Protein AF-A0A7S2CGG1-F1 (afdb_monomer)

Structure (mmCIF, N/CA/C/O backbone):
data_AF-A0A7S2CGG1-F1
#
_entry.id   AF-A0A7S2CGG1-F1
#
loop_
_atom_site.group_PDB
_atom_site.id
_atom_site.type_symbol
_atom_site.label_atom_id
_atom_site.label_alt_id
_atom_site.label_comp_id
_atom_site.label_asym_id
_atom_site.label_entity_id
_atom_site.label_seq_id
_atom_site.pdbx_PDB_ins_code
_atom_site.Cartn_x
_atom_site.Cartn_y
_atom_site.Cartn_z
_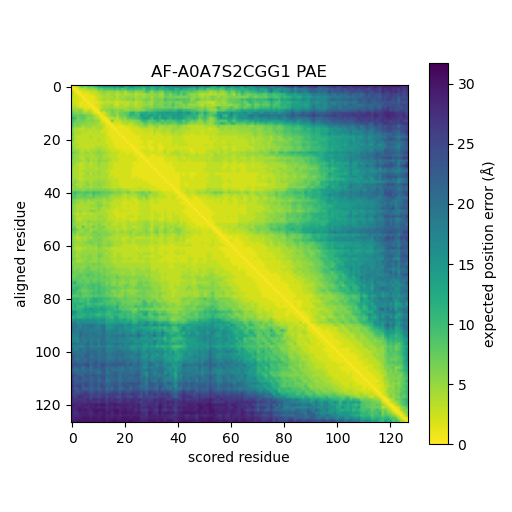atom_site.occupancy
_atom_site.B_iso_or_equiv
_atom_site.auth_seq_id
_atom_site.auth_comp_id
_atom_site.auth_asym_id
_atom_site.auth_atom_id
_atom_site.pdbx_PDB_model_num
ATOM 1 N N . ASN A 1 1 ? 0.942 -6.983 -19.773 1.00 60.53 1 ASN A N 1
ATOM 2 C CA . ASN A 1 1 ? 2.263 -7.626 -19.963 1.00 60.53 1 ASN A CA 1
ATOM 3 C C . ASN A 1 1 ? 2.718 -7.828 -21.405 1.00 60.53 1 ASN A C 1
ATOM 5 O O . ASN A 1 1 ? 3.876 -8.172 -21.585 1.00 60.53 1 ASN A O 1
ATOM 9 N N . GLN A 1 2 ? 1.909 -7.556 -22.435 1.00 72.69 2 GLN A N 1
ATOM 10 C CA . GLN A 1 2 ? 2.361 -7.749 -23.822 1.00 72.69 2 GLN A CA 1
ATOM 11 C C . GLN A 1 2 ? 3.519 -6.812 -24.226 1.00 72.69 2 GLN A C 1
ATOM 13 O O . GLN A 1 2 ? 4.434 -7.251 -24.905 1.00 72.69 2 GLN A O 1
ATOM 18 N N . MET A 1 3 ? 3.557 -5.565 -23.735 1.00 75.31 3 MET A N 1
ATOM 19 C CA . MET A 1 3 ? 4.651 -4.623 -24.047 1.00 75.31 3 MET A CA 1
ATOM 20 C C . MET A 1 3 ? 6.000 -5.008 -23.422 1.00 75.31 3 MET A C 1
ATOM 22 O O . MET A 1 3 ? 7.024 -4.920 -24.085 1.00 75.31 3 MET A O 1
ATOM 26 N N . VAL A 1 4 ? 6.006 -5.467 -22.164 1.00 79.69 4 VAL A N 1
ATOM 27 C CA . VAL A 1 4 ? 7.234 -5.919 -21.482 1.00 79.69 4 VAL A CA 1
ATOM 28 C C . VAL A 1 4 ? 7.778 -7.181 -22.151 1.00 79.69 4 VAL A C 1
ATOM 30 O O . VAL A 1 4 ? 8.974 -7.293 -22.392 1.00 79.69 4 VAL A O 1
ATOM 33 N N . PHE A 1 5 ? 6.888 -8.108 -22.512 1.00 81.94 5 PHE A N 1
ATOM 34 C CA . PHE A 1 5 ? 7.263 -9.311 -23.247 1.00 81.94 5 PHE A CA 1
ATOM 35 C C . PHE A 1 5 ? 7.836 -8.983 -24.633 1.00 81.94 5 PHE A C 1
ATOM 37 O O . PHE A 1 5 ? 8.829 -9.581 -25.035 1.00 81.94 5 PHE A O 1
ATOM 44 N N . ASN A 1 6 ? 7.260 -8.011 -25.345 1.00 81.25 6 ASN A N 1
ATOM 45 C CA . ASN A 1 6 ? 7.796 -7.558 -26.628 1.00 81.25 6 ASN A CA 1
ATOM 46 C C . ASN A 1 6 ? 9.210 -6.976 -26.465 1.00 81.25 6 ASN A C 1
ATOM 48 O O . ASN A 1 6 ? 10.118 -7.437 -27.147 1.00 81.25 6 ASN A O 1
ATOM 52 N N . TYR A 1 7 ? 9.421 -6.081 -25.492 1.00 81.38 7 TYR A N 1
ATOM 53 C CA . TYR A 1 7 ? 10.737 -5.491 -25.205 1.00 81.38 7 TYR A CA 1
ATOM 54 C C . TYR A 1 7 ? 11.817 -6.542 -24.894 1.00 81.38 7 TYR A C 1
ATOM 56 O O . TYR A 1 7 ? 12.950 -6.462 -25.371 1.00 81.38 7 TYR A O 1
ATOM 64 N N . LEU A 1 8 ? 11.473 -7.570 -24.112 1.00 83.69 8 LEU A N 1
ATOM 65 C CA . LEU A 1 8 ? 12.413 -8.638 -23.763 1.00 83.69 8 LEU A CA 1
ATOM 66 C C . LEU A 1 8 ? 12.833 -9.483 -24.979 1.00 83.69 8 LEU A C 1
ATOM 68 O O . LEU A 1 8 ? 13.971 -9.948 -25.021 1.00 83.69 8 LEU A O 1
ATOM 72 N N . ASN A 1 9 ? 11.952 -9.647 -25.969 1.00 84.56 9 ASN A N 1
ATOM 73 C CA . ASN A 1 9 ? 12.198 -10.463 -27.162 1.00 84.56 9 ASN A CA 1
ATOM 74 C C . ASN A 1 9 ? 12.790 -9.683 -28.348 1.00 84.56 9 ASN A C 1
ATOM 76 O O . ASN A 1 9 ? 13.147 -10.289 -29.359 1.00 84.56 9 ASN A O 1
ATOM 80 N N . GLU A 1 10 ? 12.903 -8.356 -28.257 1.00 85.12 10 GLU A N 1
ATOM 81 C CA . GLU A 1 10 ? 13.518 -7.550 -29.312 1.00 85.12 10 GLU A CA 1
ATOM 82 C C . GLU A 1 10 ? 15.014 -7.893 -29.461 1.00 85.12 10 GLU A C 1
ATOM 84 O O . GLU A 1 10 ? 15.719 -8.012 -28.462 1.00 85.12 10 GLU A O 1
ATOM 89 N N . PRO A 1 11 ? 15.556 -8.045 -30.682 1.00 76.94 11 PRO A N 1
ATOM 90 C CA . PRO A 1 11 ? 16.948 -8.466 -30.882 1.00 76.94 11 PRO A CA 1
ATOM 91 C C . PRO A 1 11 ? 18.005 -7.387 -30.552 1.00 76.94 11 PRO A C 1
ATOM 93 O O . PRO A 1 11 ? 19.194 -7.694 -30.550 1.00 76.94 11 PRO A O 1
ATOM 96 N N . GLY A 1 12 ? 17.605 -6.143 -30.256 1.00 78.50 12 GLY A N 1
ATOM 97 C CA . GLY A 1 12 ? 18.493 -5.038 -29.849 1.00 78.50 12 GLY A CA 1
ATOM 98 C C . GLY A 1 12 ? 18.336 -4.636 -28.374 1.00 78.50 12 GLY A C 1
ATOM 99 O O . GLY A 1 12 ? 17.367 -5.030 -27.733 1.00 78.50 12 GLY A O 1
ATOM 100 N N . GLY A 1 13 ? 19.281 -3.864 -27.823 1.00 78.69 13 GLY A N 1
ATOM 101 C CA . GLY A 1 13 ? 19.236 -3.322 -26.450 1.00 78.69 13 GLY A CA 1
ATOM 102 C C . GLY A 1 13 ? 20.395 -3.772 -25.550 1.00 78.69 13 GLY A C 1
ATOM 103 O O . GLY A 1 13 ? 21.144 -4.686 -25.897 1.00 78.69 13 GLY A O 1
ATOM 104 N N . VAL A 1 14 ? 20.555 -3.124 -24.391 1.00 83.19 14 VAL A N 1
ATOM 105 C CA . VAL A 1 14 ? 21.616 -3.449 -23.424 1.00 83.19 14 VAL A CA 1
ATOM 106 C C . VAL A 1 14 ? 21.217 -4.706 -22.630 1.00 83.19 14 VAL A C 1
ATOM 108 O O . VAL A 1 14 ? 20.168 -4.707 -21.983 1.00 83.19 14 VAL A O 1
ATOM 111 N N . PRO A 1 15 ? 22.032 -5.782 -22.621 1.00 84.62 15 PRO A N 1
ATOM 112 C CA . PRO A 1 15 ? 21.678 -7.032 -21.937 1.00 84.62 15 PRO A CA 1
ATOM 113 C C . PRO A 1 15 ? 21.394 -6.868 -20.438 1.00 84.62 15 PRO A C 1
ATOM 115 O O . PRO A 1 15 ? 20.527 -7.550 -19.899 1.00 84.62 15 PRO A O 1
ATOM 118 N N . ALA A 1 16 ? 22.095 -5.942 -19.777 1.00 87.50 16 ALA A N 1
ATOM 119 C CA . ALA A 1 16 ? 21.918 -5.663 -18.354 1.00 87.50 16 ALA A CA 1
ATOM 120 C C . ALA A 1 16 ? 20.519 -5.107 -18.029 1.00 87.50 16 ALA A C 1
ATOM 122 O O . ALA A 1 16 ? 19.881 -5.578 -17.094 1.00 87.50 16 ALA A O 1
ATOM 123 N N . GLU A 1 17 ? 20.005 -4.175 -18.837 1.00 87.00 17 GLU A N 1
ATOM 124 C CA . GLU A 1 17 ? 18.676 -3.574 -18.640 1.00 87.00 17 GLU A CA 1
ATOM 125 C C . GLU A 1 17 ? 17.558 -4.607 -18.827 1.00 87.00 17 GLU A C 1
ATOM 127 O O . GLU A 1 17 ? 16.566 -4.619 -18.099 1.00 87.00 17 GLU A O 1
ATOM 132 N N . LYS A 1 18 ? 17.726 -5.522 -19.787 1.00 87.38 18 LYS A N 1
ATOM 133 C CA . LYS A 1 18 ? 16.779 -6.624 -20.002 1.00 87.38 18 LYS A CA 1
ATOM 134 C C . LYS A 1 18 ? 16.787 -7.627 -18.860 1.00 87.38 18 LYS A C 1
ATOM 136 O O . LYS A 1 18 ? 15.718 -8.103 -18.482 1.00 87.38 18 LYS A O 1
ATOM 141 N N . LEU A 1 19 ? 17.965 -7.936 -18.318 1.00 89.19 19 LEU A N 1
ATOM 142 C CA . LEU A 1 19 ? 18.089 -8.809 -17.155 1.00 89.19 19 LEU A CA 1
ATOM 143 C C . LEU A 1 19 ? 17.389 -8.192 -15.941 1.00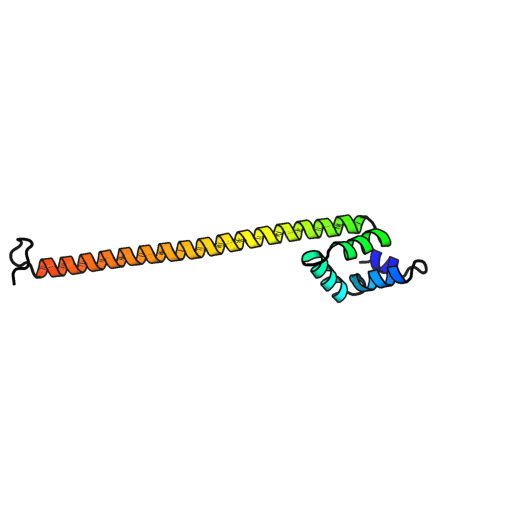 89.19 19 LEU A C 1
ATOM 145 O O . LEU A 1 19 ? 16.603 -8.871 -15.290 1.00 89.19 19 LEU A O 1
ATOM 149 N N . GLU A 1 20 ? 17.584 -6.895 -15.706 1.00 90.75 20 GLU A N 1
ATOM 150 C CA . GLU A 1 20 ? 16.938 -6.171 -14.610 1.00 90.75 20 GLU A CA 1
ATOM 151 C C . GLU A 1 20 ? 15.405 -6.168 -14.746 1.00 90.75 20 GLU A C 1
ATOM 153 O O . GLU A 1 20 ? 14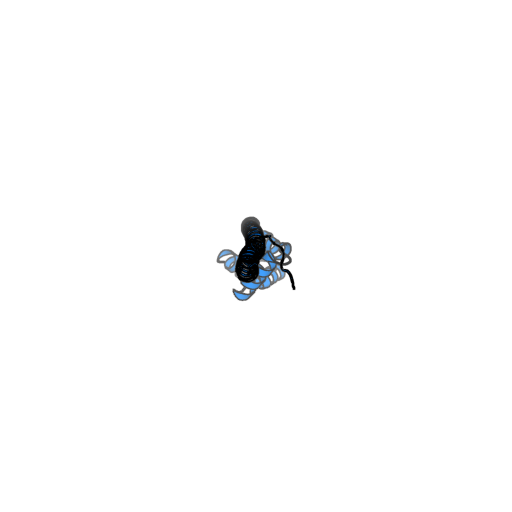.678 -6.467 -13.798 1.00 90.75 20 GLU A O 1
ATOM 158 N N . ILE A 1 21 ? 14.883 -5.911 -15.950 1.00 91.19 21 ILE A N 1
ATOM 159 C CA . ILE A 1 21 ? 13.437 -5.985 -16.211 1.00 91.19 21 ILE A CA 1
ATOM 160 C C . ILE A 1 21 ? 12.917 -7.409 -16.034 1.00 91.19 21 ILE A C 1
ATOM 162 O O . ILE A 1 21 ? 11.826 -7.592 -15.498 1.00 91.19 21 ILE A O 1
ATOM 166 N N . TYR A 1 22 ? 13.663 -8.420 -16.474 1.00 90.62 22 TYR A N 1
ATOM 167 C CA . TYR A 1 22 ? 13.282 -9.815 -16.284 1.00 90.62 22 TYR A CA 1
ATOM 168 C C . TYR A 1 22 ? 13.267 -10.203 -14.800 1.00 90.62 22 TYR A C 1
ATOM 170 O O . TYR A 1 22 ? 12.374 -10.936 -14.365 1.00 90.62 22 TYR A O 1
ATOM 178 N N . ASP A 1 23 ? 14.199 -9.681 -14.005 1.00 91.81 23 ASP A N 1
ATOM 179 C CA . ASP A 1 23 ? 14.268 -9.983 -12.581 1.00 91.81 23 ASP A CA 1
ATOM 180 C C . ASP A 1 23 ? 13.051 -9.473 -11.811 1.00 91.81 23 ASP A C 1
ATOM 182 O O . ASP A 1 23 ? 12.539 -10.204 -10.957 1.00 91.81 23 ASP A O 1
ATOM 186 N N . TYR A 1 24 ? 12.538 -8.300 -12.184 1.00 91.38 24 TYR A N 1
ATOM 187 C CA . TYR A 1 24 ? 11.315 -7.724 -11.626 1.00 91.38 24 TYR A CA 1
ATOM 188 C C . TYR A 1 24 ? 10.024 -8.276 -12.271 1.00 91.38 24 TYR A C 1
ATOM 190 O O . TYR A 1 24 ? 9.059 -8.610 -11.587 1.00 91.38 24 TYR A O 1
ATOM 198 N N . TRP A 1 25 ? 9.978 -8.418 -13.597 1.00 91.31 25 TRP A N 1
ATOM 199 C CA . TRP A 1 25 ? 8.722 -8.577 -14.354 1.00 91.31 25 TRP A CA 1
ATOM 200 C C . TRP A 1 25 ? 8.657 -9.828 -15.240 1.00 91.31 25 TRP A C 1
ATOM 202 O O . TRP A 1 25 ? 7.645 -10.066 -15.899 1.00 91.31 25 TRP A O 1
ATOM 212 N N . GLY A 1 26 ? 9.714 -10.643 -15.275 1.00 88.50 26 GLY A N 1
ATOM 213 C CA . GLY A 1 26 ? 9.869 -11.747 -16.228 1.00 88.50 26 GLY A CA 1
ATOM 214 C C . GLY A 1 26 ? 8.964 -12.955 -15.985 1.00 88.50 26 GLY A C 1
ATOM 215 O O . GLY A 1 26 ? 8.704 -13.730 -16.901 1.00 88.50 26 GLY A O 1
ATOM 216 N N . THR A 1 27 ? 8.450 -13.121 -14.764 1.00 90.50 27 THR A N 1
ATOM 217 C CA . THR A 1 27 ? 7.499 -14.190 -14.420 1.00 90.50 27 THR A CA 1
ATOM 218 C C . THR A 1 27 ? 6.399 -13.661 -13.513 1.00 90.50 27 THR A C 1
ATOM 220 O O . THR A 1 27 ? 6.561 -12.629 -12.861 1.00 90.50 27 THR A O 1
ATOM 223 N N . TYR A 1 28 ? 5.290 -14.397 -13.422 1.00 89.81 28 TYR A N 1
ATOM 224 C CA . TYR A 1 28 ? 4.175 -14.036 -12.547 1.00 89.81 28 TYR A CA 1
ATOM 225 C C . TYR A 1 28 ? 4.600 -13.882 -11.077 1.00 89.81 28 TYR A C 1
ATOM 227 O O . TYR A 1 28 ? 4.267 -12.886 -10.442 1.00 89.81 28 TYR A O 1
ATOM 235 N N . THR A 1 29 ? 5.377 -14.829 -10.544 1.00 93.25 29 THR A N 1
ATOM 236 C CA . THR A 1 29 ? 5.827 -14.787 -9.144 1.00 93.25 29 THR A CA 1
ATOM 237 C C . THR A 1 29 ? 6.754 -13.604 -8.877 1.00 93.25 29 THR A C 1
ATOM 239 O O . THR A 1 29 ? 6.620 -12.950 -7.849 1.00 93.25 29 THR A O 1
ATOM 242 N N . ARG A 1 30 ? 7.657 -13.289 -9.816 1.00 92.69 30 ARG A N 1
ATOM 243 C CA . ARG A 1 30 ? 8.530 -12.107 -9.721 1.00 92.69 30 ARG A CA 1
ATOM 244 C C . ARG A 1 30 ? 7.713 -10.822 -9.716 1.00 92.69 30 ARG A C 1
ATOM 246 O O . ARG A 1 30 ? 7.851 -10.037 -8.790 1.00 92.69 30 ARG A O 1
ATOM 253 N N . MET A 1 31 ? 6.759 -10.699 -10.642 1.00 92.00 31 MET A N 1
ATOM 254 C CA . MET A 1 31 ? 5.829 -9.570 -10.690 1.00 92.00 31 MET A CA 1
ATOM 255 C C . MET A 1 31 ? 5.056 -9.411 -9.376 1.00 92.00 31 MET A C 1
ATOM 257 O O . MET A 1 31 ? 4.892 -8.292 -8.900 1.00 92.00 31 MET A O 1
ATOM 261 N N . LEU A 1 32 ? 4.585 -10.509 -8.779 1.00 92.88 32 LEU A N 1
ATOM 262 C CA . LEU A 1 32 ? 3.879 -10.470 -7.498 1.00 92.88 32 LEU A CA 1
ATOM 263 C C . LEU A 1 32 ? 4.780 -9.927 -6.379 1.00 92.88 32 LEU A C 1
ATOM 265 O O . LEU A 1 32 ? 4.366 -9.031 -5.647 1.00 92.88 32 LEU A O 1
ATOM 269 N N . ILE A 1 33 ? 6.018 -10.420 -6.283 1.00 94.44 33 ILE A N 1
ATOM 270 C CA . ILE A 1 33 ? 7.006 -9.942 -5.305 1.00 94.44 33 ILE A CA 1
ATOM 271 C C . ILE A 1 33 ? 7.331 -8.465 -5.544 1.00 94.44 33 ILE A C 1
ATOM 273 O O . ILE A 1 33 ? 7.326 -7.682 -4.599 1.00 94.44 33 ILE A O 1
ATOM 277 N N . THR A 1 34 ? 7.539 -8.055 -6.794 1.00 94.06 34 THR A N 1
ATOM 278 C CA . THR A 1 34 ? 7.801 -6.658 -7.157 1.00 94.06 34 THR A CA 1
ATOM 279 C C . THR A 1 34 ? 6.626 -5.747 -6.823 1.00 94.06 34 THR A C 1
ATOM 281 O O . THR A 1 34 ? 6.830 -4.637 -6.346 1.00 94.06 34 THR A O 1
ATOM 284 N N . MET A 1 35 ? 5.385 -6.201 -7.005 1.00 92.56 35 MET A N 1
ATOM 285 C CA . MET A 1 35 ? 4.207 -5.438 -6.585 1.00 92.56 35 MET A CA 1
ATOM 286 C C . MET A 1 35 ? 4.141 -5.294 -5.061 1.00 92.56 35 MET A C 1
ATOM 288 O O . MET A 1 35 ? 3.852 -4.204 -4.573 1.00 92.56 35 MET A O 1
ATOM 292 N N . CYS A 1 36 ? 4.481 -6.340 -4.299 1.00 91.62 36 CYS A N 1
ATOM 293 C CA . CYS A 1 36 ? 4.640 -6.231 -2.847 1.00 91.62 36 CYS A CA 1
ATOM 294 C C . CYS A 1 36 ? 5.757 -5.247 -2.460 1.00 91.62 36 CYS A C 1
ATOM 296 O O . CYS A 1 36 ? 5.561 -4.432 -1.560 1.00 91.62 36 CYS A O 1
ATOM 298 N N . GLU A 1 37 ? 6.899 -5.277 -3.151 1.00 93.00 37 GLU A N 1
ATOM 299 C CA . GLU A 1 37 ? 8.023 -4.357 -2.937 1.00 93.00 37 GLU A CA 1
ATOM 300 C C . GLU A 1 37 ? 7.641 -2.901 -3.244 1.00 93.00 37 GLU A C 1
ATOM 302 O O . GLU A 1 37 ? 7.956 -2.007 -2.462 1.00 93.00 37 GLU A O 1
ATOM 307 N N . ILE A 1 38 ? 6.891 -2.652 -4.321 1.00 93.25 38 ILE A N 1
ATOM 308 C CA . ILE A 1 38 ? 6.356 -1.323 -4.658 1.00 93.25 38 ILE A CA 1
ATOM 309 C C . ILE A 1 38 ? 5.409 -0.815 -3.568 1.00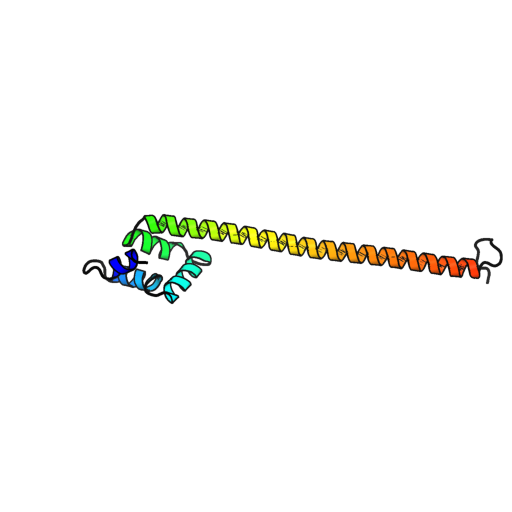 93.25 38 ILE A C 1
ATOM 311 O O . ILE A 1 38 ? 5.381 0.380 -3.265 1.00 93.25 38 ILE A O 1
ATOM 315 N N . THR A 1 39 ? 4.616 -1.709 -2.987 1.00 90.94 39 THR A N 1
ATOM 316 C CA . THR A 1 39 ? 3.624 -1.345 -1.982 1.00 90.94 39 THR A CA 1
ATOM 317 C C . THR A 1 39 ? 4.238 -1.105 -0.599 1.00 90.94 39 THR A C 1
ATOM 319 O O . THR A 1 39 ? 3.827 -0.166 0.081 1.00 90.94 39 THR A O 1
ATOM 322 N N . LEU A 1 40 ? 5.199 -1.929 -0.172 1.00 88.44 40 LEU A N 1
ATOM 323 C CA . LEU A 1 40 ? 5.686 -1.967 1.217 1.00 88.44 40 LEU A CA 1
ATOM 324 C C . LEU A 1 40 ? 7.161 -1.579 1.385 1.00 88.44 40 LEU A C 1
ATOM 326 O O . LEU A 1 40 ? 7.583 -1.272 2.497 1.00 88.44 40 LEU A O 1
ATOM 330 N N . GLY A 1 41 ? 7.949 -1.620 0.313 1.00 90.69 41 GLY A N 1
ATOM 331 C CA . GLY A 1 41 ? 9.400 -1.455 0.335 1.00 90.69 41 GLY A CA 1
ATOM 332 C C . GLY A 1 41 ? 9.880 -0.317 -0.561 1.00 90.69 41 GLY A C 1
ATOM 333 O O . GLY A 1 41 ? 9.361 0.804 -0.526 1.00 90.69 41 GLY A O 1
ATOM 334 N N . ASN A 1 42 ? 10.924 -0.590 -1.348 1.00 90.88 42 ASN A N 1
ATOM 335 C CA . ASN A 1 42 ? 11.520 0.406 -2.226 1.00 90.88 42 ASN A CA 1
ATOM 336 C C . ASN A 1 42 ? 10.825 0.441 -3.592 1.00 90.88 42 ASN A C 1
ATOM 338 O O . ASN A 1 42 ? 11.113 -0.335 -4.496 1.00 90.88 42 ASN A O 1
ATOM 342 N N . TRP A 1 43 ? 9.931 1.407 -3.760 1.00 90.62 43 TRP A N 1
ATOM 343 C CA . TRP A 1 43 ? 9.127 1.550 -4.970 1.00 90.62 43 TRP A CA 1
ATOM 344 C C . TRP A 1 43 ? 9.864 2.199 -6.149 1.00 90.62 43 TRP A C 1
ATOM 346 O O . TRP A 1 43 ? 9.430 2.061 -7.291 1.00 90.62 43 TRP A O 1
ATOM 356 N N . ALA A 1 44 ? 10.948 2.943 -5.906 1.00 92.06 44 ALA A N 1
ATOM 357 C CA . ALA A 1 44 ? 11.549 3.780 -6.943 1.00 92.06 44 ALA A CA 1
ATOM 358 C C . ALA A 1 44 ? 12.310 2.986 -8.024 1.00 92.06 44 ALA A C 1
ATOM 360 O O . ALA A 1 44 ? 12.075 3.281 -9.198 1.00 92.06 44 ALA A O 1
ATOM 361 N N . PRO A 1 45 ? 13.175 2.001 -7.698 1.00 93.06 45 PRO A N 1
ATOM 362 C CA . PRO A 1 45 ? 13.883 1.214 -8.708 1.00 93.06 45 PRO A CA 1
ATOM 363 C C . PRO A 1 45 ? 12.952 0.477 -9.685 1.00 93.06 45 PRO A C 1
ATOM 365 O O . PRO A 1 45 ? 13.018 0.793 -10.872 1.00 93.06 45 PRO A O 1
ATOM 368 N N . PRO A 1 46 ? 12.001 -0.381 -9.252 1.00 91.25 46 PRO A N 1
ATOM 369 C CA . PRO A 1 46 ? 11.195 -1.165 -10.192 1.00 91.25 46 PRO A CA 1
ATOM 370 C C . PRO A 1 46 ? 10.311 -0.297 -11.102 1.00 91.25 46 PRO A C 1
ATOM 372 O O . PRO A 1 46 ? 10.100 -0.638 -12.268 1.00 91.25 46 PRO A O 1
ATOM 375 N N . ILE A 1 47 ? 9.828 0.852 -10.607 1.00 92.19 47 ILE A N 1
ATOM 376 C CA . ILE A 1 47 ? 9.059 1.809 -11.417 1.00 92.19 47 ILE A CA 1
ATOM 377 C C 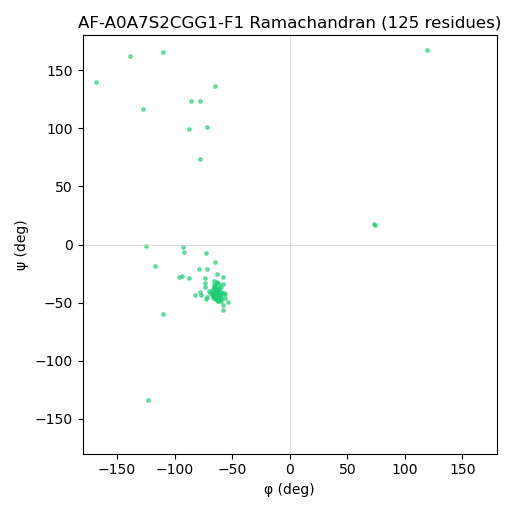. ILE A 1 47 ? 9.964 2.539 -12.415 1.00 92.19 47 ILE A C 1
ATOM 379 O O . ILE A 1 47 ? 9.594 2.672 -13.582 1.00 92.19 47 ILE A O 1
ATOM 383 N N . ARG A 1 48 ? 11.143 3.015 -11.989 1.00 91.00 48 ARG A N 1
ATOM 384 C CA . ARG A 1 48 ? 12.082 3.734 -12.868 1.00 91.00 48 ARG A CA 1
ATOM 385 C C . ARG A 1 48 ? 12.604 2.838 -13.982 1.00 91.00 48 ARG A C 1
ATOM 387 O O . ARG A 1 48 ? 12.612 3.281 -15.126 1.00 91.00 48 ARG A O 1
ATOM 394 N N . THR A 1 49 ? 12.953 1.592 -13.677 1.00 91.19 49 THR A N 1
ATOM 395 C CA . THR A 1 49 ? 13.431 0.616 -14.665 1.00 91.19 49 THR A CA 1
ATOM 396 C C . THR A 1 49 ? 12.372 0.366 -15.744 1.00 91.19 49 THR A C 1
ATOM 398 O O . THR A 1 49 ? 12.688 0.360 -16.931 1.00 91.19 49 THR A O 1
ATOM 401 N N . LEU A 1 50 ? 11.088 0.266 -15.377 1.00 89.38 50 LEU A N 1
ATOM 402 C CA . LEU A 1 50 ? 10.002 0.090 -16.352 1.00 89.38 50 LEU A CA 1
ATOM 403 C C . LEU A 1 50 ? 9.690 1.378 -17.140 1.00 89.38 50 LEU A C 1
ATOM 405 O O . LEU A 1 50 ? 9.401 1.332 -18.337 1.00 89.38 50 LEU A O 1
ATOM 409 N N . MET A 1 51 ? 9.774 2.532 -16.474 1.00 92.44 51 MET A N 1
ATOM 410 C CA . MET A 1 51 ? 9.521 3.849 -17.062 1.00 92.44 51 MET A CA 1
ATOM 411 C C . MET A 1 51 ? 10.564 4.229 -18.120 1.00 92.44 51 MET A C 1
ATOM 413 O O . MET A 1 51 ? 10.199 4.774 -19.160 1.00 92.44 51 MET A O 1
ATOM 417 N N . VAL A 1 52 ? 11.844 3.970 -17.840 1.00 89.94 52 VAL A N 1
ATOM 418 C CA . VAL A 1 52 ? 12.965 4.331 -18.719 1.00 89.94 52 VAL A CA 1
ATOM 419 C C . VAL A 1 52 ? 13.074 3.364 -19.895 1.00 89.94 52 VAL A C 1
ATOM 421 O O . VAL A 1 52 ? 13.228 3.816 -21.025 1.00 89.94 52 VAL A O 1
ATOM 424 N N . ASN A 1 53 ? 12.944 2.059 -19.644 1.00 86.75 53 ASN A N 1
ATOM 425 C CA . ASN A 1 53 ? 13.275 1.046 -20.646 1.00 86.75 53 ASN A CA 1
ATOM 426 C C . ASN A 1 53 ? 12.076 0.594 -21.493 1.00 86.75 53 ASN A C 1
ATOM 428 O O . ASN A 1 53 ? 12.266 0.171 -22.625 1.00 86.75 53 ASN A O 1
ATOM 432 N N . VAL A 1 54 ? 10.841 0.672 -20.975 1.00 86.31 54 VAL A N 1
ATOM 433 C CA . VAL A 1 54 ? 9.648 0.176 -21.694 1.00 86.31 54 VAL A CA 1
ATOM 434 C C . VAL A 1 54 ? 8.747 1.316 -22.149 1.00 86.31 54 VAL A C 1
ATOM 436 O O . VAL A 1 54 ? 8.455 1.450 -23.334 1.00 86.31 54 VAL A O 1
ATOM 439 N N . SER A 1 55 ? 8.236 2.120 -21.213 1.00 87.88 55 SER A N 1
ATOM 440 C CA . SER A 1 55 ? 7.385 3.267 -21.544 1.00 87.88 55 SER A CA 1
ATOM 441 C C . SER A 1 55 ? 7.174 4.174 -20.341 1.00 87.88 55 SER A C 1
ATOM 443 O O . SER A 1 55 ? 6.861 3.699 -19.249 1.00 87.88 55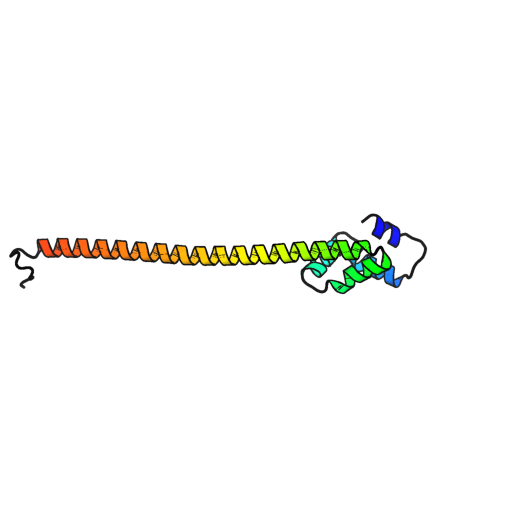 SER A O 1
ATOM 445 N N . GLN A 1 56 ? 7.192 5.490 -20.563 1.00 88.19 56 GLN A N 1
ATOM 446 C CA . GLN A 1 56 ? 6.904 6.483 -19.524 1.00 88.19 56 GLN A CA 1
ATOM 447 C C . GLN A 1 56 ? 5.513 6.312 -18.885 1.00 88.19 56 GLN A C 1
ATOM 449 O O . GLN A 1 56 ? 5.334 6.606 -17.702 1.00 88.19 56 GLN A O 1
ATOM 454 N N . TRP A 1 57 ? 4.539 5.767 -19.624 1.00 89.81 57 TRP A N 1
ATOM 455 C CA . TRP A 1 57 ? 3.182 5.511 -19.124 1.00 89.81 57 TRP A CA 1
ATOM 456 C C . TRP A 1 57 ? 3.131 4.500 -17.974 1.00 89.81 57 TRP A C 1
ATOM 458 O O . TRP A 1 57 ? 2.223 4.559 -17.136 1.00 89.81 57 TRP A O 1
ATOM 468 N N . TRP A 1 58 ? 4.118 3.605 -17.882 1.00 88.31 58 TRP A N 1
ATOM 469 C CA . TRP A 1 58 ? 4.241 2.682 -16.755 1.00 88.31 58 TRP A CA 1
ATOM 470 C C . TRP A 1 58 ? 4.543 3.404 -15.445 1.00 88.31 58 TRP A C 1
ATOM 472 O O . TRP A 1 58 ? 4.007 3.018 -14.406 1.00 88.31 58 TRP A O 1
ATOM 482 N N . GLY A 1 59 ? 5.324 4.488 -15.503 1.00 89.44 59 GLY A N 1
ATOM 483 C CA . GLY A 1 59 ? 5.605 5.336 -14.348 1.00 89.44 59 GLY A CA 1
ATOM 484 C C . GLY A 1 59 ? 4.321 5.902 -13.747 1.00 89.44 59 GLY A C 1
ATOM 485 O O . GLY A 1 59 ? 4.050 5.714 -12.563 1.00 89.44 59 GLY A O 1
ATOM 486 N N . LEU A 1 60 ? 3.480 6.517 -14.584 1.00 90.75 60 LEU A N 1
ATOM 487 C CA . LEU A 1 60 ? 2.197 7.072 -14.148 1.00 90.75 60 LEU A CA 1
ATOM 488 C C . LEU A 1 60 ? 1.255 5.986 -13.604 1.00 90.75 60 LEU A C 1
ATOM 490 O O . LEU A 1 60 ? 0.650 6.162 -12.548 1.00 90.75 60 LEU A O 1
ATOM 494 N N . SER A 1 61 ? 1.162 4.850 -14.297 1.00 90.81 61 SER A N 1
ATOM 495 C CA . SER A 1 61 ? 0.254 3.756 -13.930 1.00 90.81 61 SER A CA 1
ATOM 496 C C . SER A 1 61 ? 0.590 3.145 -12.563 1.00 90.81 61 SER A C 1
ATOM 498 O O . SER A 1 61 ? -0.298 2.963 -11.730 1.00 90.81 61 SER A O 1
ATOM 500 N N . LEU A 1 62 ? 1.872 2.868 -12.297 1.00 91.62 62 LEU A N 1
ATOM 501 C CA . LEU A 1 62 ? 2.316 2.267 -11.033 1.00 91.62 62 LEU A CA 1
ATOM 502 C C . LEU A 1 62 ? 2.274 3.261 -9.864 1.00 91.62 62 LEU A C 1
ATOM 504 O O . LEU A 1 62 ? 1.9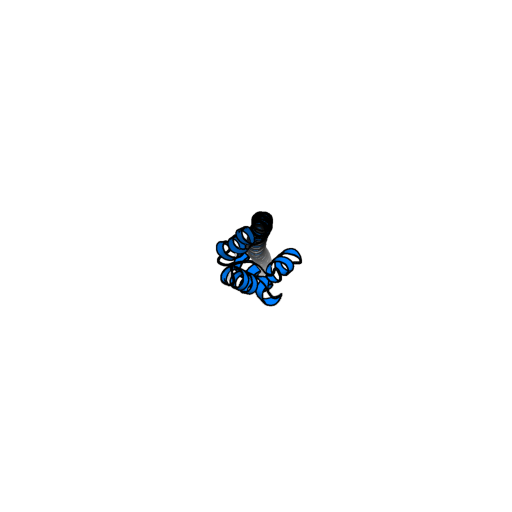52 2.873 -8.740 1.00 91.62 62 LEU A O 1
ATOM 508 N N . VAL A 1 63 ? 2.525 4.550 -10.117 1.00 92.31 63 VAL A N 1
ATOM 509 C CA . VAL A 1 63 ? 2.347 5.604 -9.104 1.00 92.31 63 VAL A CA 1
ATOM 510 C C . VAL A 1 63 ? 0.874 5.739 -8.713 1.00 92.31 63 VAL A C 1
ATOM 512 O O . VAL A 1 63 ? 0.569 5.780 -7.523 1.00 92.31 63 VAL A O 1
ATOM 515 N N . MET A 1 64 ? -0.046 5.739 -9.681 1.00 92.94 64 MET A N 1
ATOM 516 C CA . MET A 1 64 ? -1.487 5.775 -9.404 1.00 92.94 64 MET A CA 1
ATOM 517 C C . MET A 1 64 ? -1.949 4.557 -8.599 1.00 92.94 64 MET A C 1
ATOM 519 O O . MET A 1 64 ? -2.660 4.721 -7.607 1.00 92.94 64 MET A O 1
ATOM 523 N N . TYR A 1 65 ? -1.499 3.353 -8.969 1.00 92.31 65 TYR A N 1
ATOM 524 C CA . TYR A 1 65 ? -1.740 2.132 -8.191 1.00 92.31 65 TYR A CA 1
ATOM 525 C C . TYR A 1 65 ? -1.298 2.294 -6.729 1.00 92.31 65 TYR A C 1
ATOM 527 O O . TYR A 1 65 ? -2.083 2.041 -5.813 1.00 92.31 65 TYR A O 1
ATOM 535 N N . ARG A 1 66 ? -0.074 2.787 -6.500 1.00 90.31 66 ARG A N 1
ATOM 536 C CA . ARG A 1 66 ? 0.451 3.029 -5.151 1.00 90.31 66 ARG A CA 1
ATOM 537 C C . ARG A 1 66 ? -0.397 4.041 -4.382 1.00 90.31 66 ARG A C 1
ATOM 539 O O . ARG A 1 66 ? -0.707 3.793 -3.224 1.00 90.31 66 ARG A O 1
ATOM 546 N N . CYS A 1 67 ? -0.798 5.150 -5.003 1.00 92.62 67 CYS A N 1
ATOM 547 C CA . CYS A 1 67 ? -1.643 6.157 -4.353 1.00 92.62 67 CYS A CA 1
ATOM 548 C C . CYS A 1 67 ? -2.981 5.570 -3.888 1.00 92.62 67 CYS A C 1
ATOM 550 O O . CYS A 1 67 ? -3.383 5.802 -2.749 1.00 92.62 67 CYS A O 1
ATOM 552 N N . ILE A 1 68 ? -3.639 4.775 -4.737 1.00 94.12 68 ILE A N 1
ATOM 553 C CA . ILE A 1 68 ? -4.896 4.098 -4.391 1.00 94.12 68 ILE A CA 1
ATOM 554 C C . ILE A 1 68 ? -4.672 3.125 -3.233 1.00 94.12 68 ILE A C 1
ATOM 556 O O . ILE A 1 68 ? -5.445 3.129 -2.277 1.00 94.12 68 ILE A O 1
ATOM 560 N N . PHE A 1 69 ? -3.602 2.328 -3.282 1.00 92.38 69 PHE A N 1
ATOM 561 C CA . PHE A 1 69 ? -3.295 1.372 -2.222 1.00 92.38 69 PHE A CA 1
ATOM 562 C C . PHE A 1 69 ? -2.993 2.068 -0.889 1.00 92.38 69 PHE A C 1
ATOM 564 O O . PHE A 1 69 ? -3.550 1.689 0.136 1.00 92.38 69 PHE A O 1
ATOM 571 N N . CYS A 1 70 ? -2.154 3.108 -0.887 1.00 90.12 70 CYS A N 1
ATOM 572 C CA . CYS A 1 70 ? -1.848 3.879 0.318 1.00 90.12 70 CYS A CA 1
ATOM 573 C C . CYS A 1 70 ? -3.108 4.527 0.902 1.00 90.12 70 CYS A C 1
ATOM 575 O O . CYS A 1 70 ? -3.315 4.474 2.111 1.00 90.12 70 CYS A O 1
ATOM 577 N N . PHE A 1 71 ? -3.970 5.092 0.054 1.00 92.75 71 PHE A N 1
ATOM 578 C CA . PHE A 1 71 ? -5.236 5.671 0.493 1.00 92.75 71 PHE A CA 1
ATOM 579 C C . PHE A 1 71 ? -6.167 4.613 1.100 1.00 92.75 71 PHE A C 1
ATOM 581 O O . PHE A 1 71 ? -6.710 4.813 2.186 1.00 92.75 71 PHE A O 1
ATOM 588 N N . ALA A 1 72 ? -6.306 3.459 0.445 1.00 94.56 72 ALA A N 1
ATOM 589 C CA . ALA A 1 72 ? -7.096 2.345 0.955 1.00 94.56 72 ALA A CA 1
ATOM 590 C C . ALA A 1 72 ? -6.557 1.831 2.298 1.00 94.56 72 ALA A C 1
ATOM 592 O O . ALA A 1 72 ? -7.331 1.665 3.237 1.00 94.56 72 ALA A O 1
ATOM 593 N N . LEU A 1 73 ? -5.240 1.641 2.422 1.00 92.81 73 LEU A N 1
ATOM 594 C CA . LEU A 1 73 ? -4.603 1.156 3.646 1.00 92.81 73 LEU A CA 1
ATOM 595 C C . LEU A 1 73 ? -4.836 2.108 4.826 1.00 92.81 73 LEU A C 1
ATOM 597 O O . LEU A 1 73 ? -5.193 1.652 5.912 1.00 92.81 73 LEU A O 1
ATOM 601 N N . VAL A 1 74 ? -4.681 3.419 4.615 1.00 92.31 74 VAL A N 1
ATOM 602 C CA . VAL A 1 74 ? -4.944 4.438 5.646 1.00 92.31 74 VAL A CA 1
ATOM 603 C C . VAL A 1 74 ? -6.406 4.401 6.083 1.00 92.31 74 VAL A C 1
ATOM 605 O O . VAL A 1 74 ? -6.685 4.378 7.279 1.00 92.31 74 VAL A O 1
ATOM 608 N N . ASN A 1 75 ? -7.344 4.325 5.139 1.00 94.12 75 ASN A N 1
ATOM 609 C CA . ASN A 1 75 ? -8.770 4.270 5.463 1.00 94.12 75 ASN A CA 1
ATOM 610 C C . ASN A 1 75 ? -9.148 3.002 6.228 1.00 94.12 75 ASN A C 1
ATOM 612 O O . ASN A 1 75 ? -9.892 3.082 7.201 1.00 94.12 75 ASN A O 1
ATOM 616 N N . VAL A 1 76 ? -8.617 1.846 5.826 1.00 96.00 76 VAL A N 1
ATOM 617 C CA . VAL A 1 76 ? -8.835 0.578 6.536 1.00 96.00 76 VAL A CA 1
ATOM 618 C C . VAL A 1 76 ? -8.270 0.662 7.949 1.00 96.00 76 VAL A C 1
ATOM 620 O O . VAL A 1 76 ? -8.951 0.304 8.902 1.00 96.00 76 VAL A O 1
ATOM 623 N N . THR A 1 77 ? -7.061 1.197 8.099 1.00 93.62 77 THR A N 1
ATOM 624 C CA . THR A 1 77 ? -6.412 1.359 9.405 1.00 93.62 77 THR A CA 1
ATOM 625 C C . THR A 1 77 ? -7.233 2.271 10.320 1.00 93.62 77 THR A C 1
ATOM 627 O O . THR A 1 77 ? -7.524 1.907 11.458 1.00 93.62 77 THR A O 1
ATOM 630 N N . ASN A 1 78 ? -7.695 3.413 9.807 1.00 94.19 78 ASN A N 1
ATOM 631 C CA . ASN A 1 78 ? -8.562 4.331 10.544 1.00 94.19 78 ASN A CA 1
ATOM 632 C C . ASN A 1 78 ? -9.892 3.673 10.933 1.00 94.19 78 ASN A C 1
ATOM 634 O O . ASN A 1 78 ? -10.334 3.806 12.072 1.00 94.19 78 ASN A O 1
ATOM 638 N N . ALA A 1 79 ? -10.517 2.933 10.016 1.00 96.56 79 ALA A N 1
ATOM 639 C CA . ALA A 1 79 ? -11.763 2.225 10.285 1.00 96.56 79 ALA A CA 1
ATOM 640 C C . ALA A 1 79 ? -11.594 1.160 11.379 1.00 96.56 79 ALA A C 1
ATOM 642 O O . ALA A 1 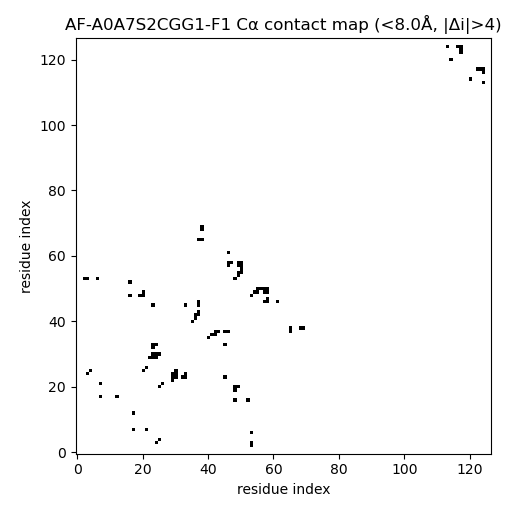79 ? -12.449 1.051 12.258 1.00 96.56 79 ALA A O 1
ATOM 643 N N . VAL A 1 80 ? -10.484 0.415 11.371 1.00 96.00 80 VAL A N 1
ATOM 644 C CA . VAL A 1 80 ? -10.166 -0.572 12.413 1.00 96.00 80 VAL A CA 1
ATOM 645 C C . VAL A 1 80 ? -9.972 0.112 13.765 1.00 96.00 80 VAL A C 1
ATOM 647 O O . VAL A 1 80 ? -10.571 -0.324 14.743 1.00 96.00 80 VAL A O 1
ATOM 650 N N . PHE A 1 81 ? -9.225 1.219 13.829 1.00 95.06 81 PHE A N 1
ATOM 651 C CA . PHE A 1 81 ? -9.047 1.959 15.082 1.00 95.06 81 PHE A CA 1
ATOM 652 C C . PHE A 1 81 ? -10.363 2.499 15.643 1.00 95.06 81 PHE A C 1
ATOM 654 O O . PHE A 1 81 ? -10.605 2.376 16.843 1.00 95.06 81 PHE A O 1
ATOM 661 N N . ILE A 1 82 ? -11.233 3.050 14.793 1.00 94.69 82 ILE A N 1
ATOM 662 C CA . ILE A 1 82 ? -12.564 3.512 15.208 1.00 94.69 82 ILE A CA 1
ATOM 663 C C . ILE A 1 82 ? -13.401 2.332 15.710 1.00 94.69 82 ILE A C 1
ATOM 665 O O . ILE A 1 82 ? -14.049 2.443 16.746 1.00 94.69 82 ILE A O 1
ATOM 669 N N . THR A 1 83 ? -13.364 1.197 15.008 1.00 94.38 83 THR A N 1
ATOM 670 C CA . THR A 1 83 ? -14.144 0.004 15.366 1.00 94.38 83 THR A CA 1
ATOM 671 C C . THR A 1 83 ? -13.699 -0.577 16.706 1.00 94.38 83 THR A C 1
ATOM 673 O O . THR A 1 83 ? -14.546 -0.840 17.556 1.00 94.38 83 THR A O 1
ATOM 676 N N . GLU A 1 84 ? -12.392 -0.727 16.935 1.00 93.19 84 GLU A N 1
ATOM 677 C CA . GLU A 1 84 ? -11.862 -1.197 18.222 1.00 93.19 84 GLU A CA 1
ATOM 678 C C . GLU A 1 84 ? -12.150 -0.202 19.348 1.00 93.19 84 GLU A C 1
ATOM 680 O O . GLU A 1 84 ? -12.607 -0.608 20.414 1.00 93.19 84 GLU A O 1
ATOM 685 N N . THR A 1 85 ? -11.971 1.102 19.108 1.00 93.56 85 THR A N 1
ATOM 686 C CA . THR A 1 85 ? -12.291 2.136 20.108 1.00 93.56 85 THR A CA 1
ATOM 687 C C . THR A 1 85 ? -13.771 2.092 20.486 1.00 93.56 85 THR A C 1
ATOM 689 O O . THR A 1 85 ? -14.108 2.103 21.667 1.00 93.56 85 THR A O 1
ATOM 692 N N . ASN A 1 86 ? -14.663 1.983 19.498 1.00 91.81 86 ASN A N 1
ATOM 693 C CA . ASN A 1 86 ? -16.100 1.895 19.736 1.00 91.81 86 ASN A CA 1
ATOM 694 C C . ASN A 1 86 ? -16.485 0.604 20.468 1.00 91.81 86 ASN A C 1
ATOM 696 O O . ASN A 1 86 ? -17.366 0.626 21.323 1.00 91.81 86 ASN A O 1
ATOM 700 N N . ARG A 1 87 ? -15.818 -0.516 20.160 1.00 92.19 87 ARG A N 1
ATOM 701 C CA . ARG A 1 87 ? -16.029 -1.793 20.849 1.00 92.19 87 ARG A CA 1
ATOM 702 C C . ARG A 1 87 ? -15.678 -1.688 22.330 1.00 92.19 87 ARG A C 1
ATOM 704 O O . ARG A 1 87 ? -16.499 -2.050 23.162 1.00 92.19 87 ARG A O 1
ATOM 711 N N . VAL A 1 88 ? -14.508 -1.134 22.650 1.00 91.06 88 VAL A N 1
ATOM 712 C CA . VAL A 1 88 ? -14.068 -0.937 24.039 1.00 91.06 88 VAL A CA 1
ATOM 713 C C . VAL A 1 88 ? -15.009 0.006 24.791 1.00 91.06 88 VAL A C 1
ATOM 715 O O . VAL A 1 88 ? -15.430 -0.321 25.896 1.00 91.06 88 VAL A O 1
ATOM 718 N N . ALA A 1 89 ? -15.395 1.132 24.183 1.00 89.25 89 ALA A N 1
ATOM 719 C CA . ALA A 1 89 ? -16.338 2.068 24.795 1.00 89.25 89 ALA A CA 1
ATOM 720 C C . ALA A 1 89 ? -17.719 1.430 25.039 1.00 89.25 89 ALA A C 1
ATOM 722 O O . ALA A 1 89 ? -18.311 1.616 26.099 1.00 89.25 89 ALA A O 1
ATOM 723 N N . SER A 1 90 ? -18.210 0.632 24.085 1.00 89.81 90 SER A N 1
ATOM 724 C CA . SER A 1 90 ? -19.480 -0.093 24.225 1.00 89.81 90 SER A CA 1
ATOM 725 C C . SER A 1 90 ? -19.420 -1.126 25.353 1.00 89.81 90 SER A C 1
ATOM 727 O O . SER A 1 90 ? -20.370 -1.255 26.124 1.00 89.81 90 SER A O 1
ATOM 729 N N . ASP A 1 91 ? -18.310 -1.857 25.474 1.00 89.50 91 ASP A N 1
ATOM 730 C CA . ASP A 1 91 ? -18.111 -2.828 26.552 1.00 89.50 91 ASP A CA 1
ATOM 731 C C . ASP A 1 91 ? -18.089 -2.133 27.926 1.00 89.50 91 ASP A C 1
ATOM 733 O O . ASP A 1 91 ? -18.724 -2.616 28.868 1.00 89.50 91 ASP A O 1
ATOM 737 N N . GLU A 1 92 ? -17.431 -0.975 28.039 1.00 89.00 92 GLU A N 1
ATOM 738 C CA . GLU A 1 92 ? -17.422 -0.155 29.257 1.00 89.00 92 GLU A CA 1
ATOM 739 C C . GLU A 1 92 ? -18.831 0.335 29.634 1.00 89.00 92 GLU A C 1
ATOM 741 O O . GLU A 1 92 ? -19.264 0.149 30.775 1.00 89.00 92 GLU A O 1
ATOM 746 N N . GLU A 1 93 ? -19.595 0.869 28.676 1.00 88.88 93 GLU A N 1
ATOM 747 C CA . GLU A 1 93 ? -20.976 1.320 28.896 1.00 88.88 93 GLU A CA 1
ATOM 748 C C . GLU A 1 93 ? -21.879 0.168 29.374 1.00 88.88 93 GLU A C 1
ATOM 750 O O . GLU A 1 93 ? -22.653 0.305 30.329 1.00 88.88 93 GLU A O 1
ATOM 755 N N . VAL A 1 94 ? -21.747 -1.016 28.765 1.00 88.12 94 VAL A N 1
ATOM 756 C CA . VAL A 1 94 ? -22.493 -2.218 29.165 1.00 88.12 94 VAL A CA 1
ATOM 757 C C . VAL A 1 94 ? -22.131 -2.664 30.583 1.00 88.12 94 VAL A C 1
ATOM 759 O O . VAL A 1 94 ? -23.020 -3.074 31.340 1.00 88.12 94 VAL A O 1
ATOM 762 N N . LEU A 1 95 ? -20.855 -2.593 30.967 1.00 88.38 95 LEU A N 1
ATOM 763 C CA . LEU A 1 95 ? -20.407 -2.918 32.322 1.00 88.38 95 LEU A CA 1
ATOM 764 C C . LEU A 1 95 ? -20.965 -1.930 33.352 1.00 88.38 95 LEU A C 1
ATOM 766 O O . LEU A 1 95 ? -21.507 -2.372 34.369 1.00 88.38 95 LEU A O 1
ATOM 770 N N . MET A 1 96 ? -20.929 -0.625 33.070 1.00 91.25 96 MET A N 1
ATOM 771 C CA . MET A 1 96 ? -21.513 0.401 33.942 1.00 91.25 96 MET A CA 1
ATOM 772 C C . MET A 1 96 ? -23.020 0.191 34.136 1.00 91.25 96 MET A C 1
ATOM 774 O O . MET A 1 96 ? -23.499 0.147 35.270 1.00 91.25 96 MET A O 1
ATOM 778 N N . MET A 1 97 ? -23.772 -0.052 33.056 1.00 90.81 97 MET A N 1
ATOM 779 C CA . MET A 1 97 ? -25.209 -0.343 33.143 1.00 90.81 97 MET A CA 1
ATOM 780 C C . MET A 1 97 ? -25.516 -1.592 33.981 1.00 90.81 97 MET A C 1
ATOM 782 O O . MET A 1 97 ? -26.533 -1.647 34.682 1.00 90.81 97 MET A O 1
ATOM 786 N N . ARG A 1 98 ? -24.668 -2.627 33.910 1.00 90.38 98 ARG A N 1
ATOM 787 C CA . ARG A 1 98 ? -24.812 -3.828 34.748 1.00 90.38 98 ARG A CA 1
ATOM 788 C C . ARG A 1 98 ? -24.560 -3.510 36.216 1.00 90.38 98 ARG A C 1
ATOM 790 O O . ARG A 1 98 ? -25.356 -3.950 37.045 1.00 90.38 98 ARG A O 1
ATOM 797 N N . GLN A 1 99 ? -23.523 -2.732 36.521 1.00 91.69 99 GLN A N 1
ATOM 798 C CA . GLN A 1 99 ? -23.214 -2.312 37.886 1.00 91.69 99 GLN A CA 1
ATOM 799 C C . GLN A 1 99 ? -24.378 -1.527 38.501 1.00 91.69 99 GLN A C 1
ATOM 801 O O . GLN A 1 99 ? -24.872 -1.900 39.560 1.00 91.69 99 GLN A O 1
ATOM 806 N N . GLU A 1 100 ? -24.928 -0.536 37.793 1.00 92.62 100 GLU A N 1
ATOM 807 C CA . GLU A 1 100 ? -26.075 0.239 38.288 1.00 92.62 100 GLU A CA 1
ATOM 808 C C . GLU A 1 100 ? -27.331 -0.608 38.533 1.00 92.62 100 GLU A C 1
ATOM 810 O O . GLU A 1 100 ? -28.144 -0.309 39.414 1.00 92.62 100 GLU A O 1
ATOM 815 N N . ARG A 1 101 ? -27.555 -1.643 37.714 1.00 90.12 101 ARG A N 1
ATOM 816 C CA . ARG A 1 101 ? -28.674 -2.576 37.907 1.00 90.12 101 ARG A CA 1
ATOM 817 C C . ARG A 1 101 ? -28.461 -3.449 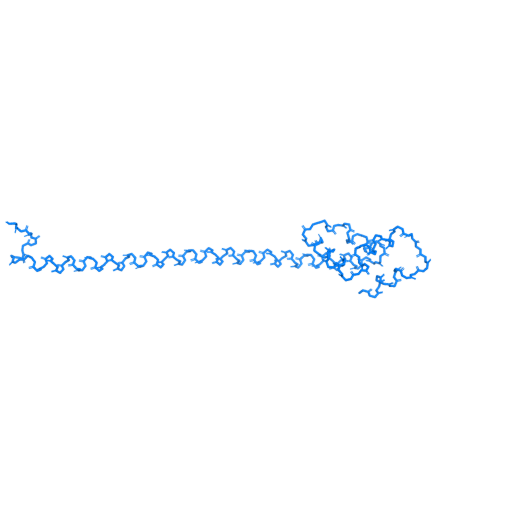39.139 1.00 90.12 101 ARG A C 1
ATOM 819 O O . ARG A 1 101 ? -29.429 -3.706 39.851 1.00 90.12 101 ARG A O 1
ATOM 826 N N . LEU A 1 102 ? -27.233 -3.905 39.379 1.00 91.69 102 LEU A N 1
ATOM 827 C CA . LEU A 1 102 ? -26.884 -4.673 40.575 1.00 91.69 102 LEU A CA 1
ATOM 828 C C . LEU A 1 102 ? -27.020 -3.816 41.833 1.00 91.69 102 LEU A C 1
ATOM 830 O O . LEU A 1 102 ? -27.689 -4.240 42.771 1.00 91.69 102 LEU A O 1
ATOM 834 N N . ASP A 1 103 ? -26.509 -2.587 41.817 1.00 91.50 103 ASP A N 1
ATOM 835 C CA . ASP A 1 103 ? -26.611 -1.662 42.949 1.00 91.50 103 ASP A CA 1
ATOM 836 C C . ASP A 1 103 ? -28.070 -1.332 43.282 1.00 91.50 103 ASP A C 1
ATOM 838 O O . ASP A 1 103 ? -28.458 -1.325 44.450 1.00 91.50 103 ASP A O 1
ATOM 842 N N . ARG A 1 104 ? -28.920 -1.120 42.266 1.00 92.69 104 ARG A N 1
ATOM 843 C CA . ARG A 1 104 ? -30.367 -0.935 42.468 1.00 92.69 104 ARG A CA 1
ATOM 844 C C . ARG A 1 104 ? -31.033 -2.159 43.086 1.00 92.69 104 ARG A C 1
ATOM 846 O O . ARG A 1 104 ? -31.846 -2.000 43.991 1.00 92.69 104 ARG A O 1
ATOM 853 N N . LYS A 1 105 ? -30.692 -3.365 42.625 1.00 92.81 105 LYS A N 1
ATOM 854 C CA . LYS A 1 105 ? -31.228 -4.608 43.197 1.00 92.81 105 LYS A CA 1
ATOM 855 C C . LYS A 1 105 ? -30.786 -4.800 44.642 1.00 92.81 105 LYS A C 1
ATOM 857 O O . LYS A 1 105 ? -31.625 -5.110 45.475 1.00 92.81 105 LYS A O 1
ATOM 862 N N . HIS A 1 106 ? -29.509 -4.579 44.949 1.00 90.12 106 HIS A N 1
ATOM 863 C CA . HIS A 1 106 ? -29.010 -4.670 46.320 1.00 90.12 106 HIS A CA 1
ATOM 864 C C . HIS A 1 106 ? -29.687 -3.657 47.239 1.00 90.12 106 HIS A C 1
ATOM 866 O O . HIS A 1 106 ? -30.099 -4.029 48.330 1.00 90.12 106 HIS A O 1
ATOM 872 N N . LYS A 1 107 ? -29.870 -2.407 46.791 1.00 91.12 107 LYS A N 1
ATOM 873 C CA . LYS A 1 107 ? -30.613 -1.401 47.562 1.00 91.12 107 LYS A CA 1
ATOM 874 C C . LYS A 1 107 ? -32.060 -1.816 47.815 1.00 91.12 107 LYS A C 1
ATOM 876 O O . LYS A 1 107 ? -32.527 -1.641 48.928 1.00 91.12 107 LYS A O 1
ATOM 881 N N . ALA A 1 108 ? -32.744 -2.372 46.814 1.00 91.81 108 ALA A N 1
ATOM 882 C CA . ALA A 1 108 ? -34.118 -2.842 46.974 1.00 91.81 108 ALA A CA 1
ATOM 883 C C . ALA A 1 108 ? -34.217 -4.005 47.972 1.00 91.81 108 ALA A C 1
ATOM 885 O O . ALA A 1 108 ? -35.063 -3.965 48.849 1.00 91.81 108 ALA A O 1
ATOM 886 N N . VAL A 1 109 ? -33.322 -4.996 47.883 1.00 90.56 109 VAL A N 1
ATOM 887 C CA . VAL A 1 109 ? -33.284 -6.127 48.828 1.00 90.56 109 VAL A CA 1
ATOM 888 C C . VAL A 1 109 ? -32.945 -5.662 50.243 1.00 90.56 109 VAL A C 1
ATOM 890 O O . VAL A 1 109 ? -33.568 -6.111 51.194 1.00 90.56 109 VAL A O 1
ATOM 893 N N . LEU A 1 110 ? -31.972 -4.760 50.398 1.00 87.94 110 LEU A N 1
ATOM 894 C CA . LEU A 1 110 ? -31.630 -4.202 51.707 1.00 87.94 110 LEU A CA 1
ATOM 895 C C . LEU A 1 110 ? -32.784 -3.396 52.303 1.00 87.94 110 LEU A C 1
ATOM 897 O O . LEU A 1 110 ? -32.988 -3.482 53.504 1.00 87.94 110 LEU A O 1
ATOM 901 N N . ALA A 1 111 ? -33.520 -2.638 51.485 1.00 87.38 111 ALA A N 1
ATOM 902 C CA . ALA A 1 111 ? -34.706 -1.915 51.932 1.00 87.38 111 ALA A CA 1
ATOM 903 C C . ALA A 1 111 ? -35.820 -2.875 52.375 1.00 87.38 111 ALA A C 1
ATOM 905 O O . ALA A 1 111 ? -36.378 -2.679 53.440 1.00 87.38 111 ALA A O 1
ATOM 906 N N . ASP A 1 112 ? -36.071 -3.944 51.616 1.00 87.00 112 ASP A N 1
ATOM 907 C CA . ASP A 1 112 ? -37.082 -4.962 51.944 1.00 87.00 112 ASP A CA 1
ATOM 908 C C . ASP A 1 112 ? -36.751 -5.684 53.264 1.00 87.00 112 ASP A C 1
ATOM 910 O O . ASP A 1 112 ? -37.589 -5.799 54.151 1.00 87.00 112 ASP A O 1
ATOM 914 N N . ILE A 1 113 ? -35.484 -6.083 53.446 1.00 86.50 113 ILE A N 1
ATOM 915 C CA . ILE A 1 113 ? -34.998 -6.667 54.708 1.00 86.50 113 ILE A CA 1
ATOM 916 C C . ILE A 1 113 ? -35.110 -5.659 55.859 1.00 86.50 113 ILE A C 1
ATOM 918 O O . ILE A 1 113 ? -35.418 -6.041 56.983 1.00 86.50 113 ILE A O 1
ATOM 922 N N . PHE A 1 114 ? -34.817 -4.383 55.607 1.00 83.69 114 PHE A N 1
ATOM 923 C CA . PHE A 1 114 ? -34.899 -3.343 56.629 1.00 83.69 114 PHE A CA 1
ATOM 924 C C . PHE A 1 114 ? -36.347 -3.111 57.073 1.00 83.69 114 PHE A C 1
ATOM 926 O O . PHE A 1 114 ? -36.597 -3.077 58.273 1.00 83.69 114 PHE A O 1
ATOM 933 N N . ASP A 1 115 ? -37.283 -3.031 56.127 1.00 82.81 115 ASP A N 1
ATOM 934 C CA . ASP A 1 115 ? -38.717 -2.883 56.393 1.00 82.81 115 ASP A CA 1
ATOM 935 C C . ASP A 1 115 ? -39.291 -4.100 57.143 1.00 82.81 115 ASP A C 1
ATOM 937 O O . ASP A 1 115 ? -40.187 -3.947 57.967 1.00 82.81 115 ASP A O 1
ATOM 941 N N . GLU A 1 116 ? -38.773 -5.309 56.897 1.00 80.69 116 GLU A N 1
ATOM 942 C CA . GLU A 1 116 ? -39.188 -6.519 57.623 1.00 80.69 116 GLU A CA 1
ATOM 943 C C . GLU A 1 116 ? -38.639 -6.575 59.061 1.00 80.69 116 GLU A C 1
ATOM 945 O O . GLU A 1 116 ? -39.270 -7.161 59.938 1.00 80.69 116 GLU A O 1
ATOM 950 N N . ILE A 1 117 ? -37.478 -5.965 59.322 1.00 79.38 117 ILE A N 1
ATOM 951 C CA . ILE A 1 117 ? -36.851 -5.931 60.655 1.00 79.38 117 ILE A CA 1
ATOM 952 C C . ILE A 1 117 ? -37.356 -4.743 61.495 1.00 79.38 117 ILE A C 1
ATOM 954 O O . ILE A 1 117 ? -37.391 -4.835 62.723 1.00 79.38 117 ILE A O 1
ATOM 958 N N . ASP A 1 118 ? -37.748 -3.631 60.870 1.00 79.44 118 ASP A N 1
ATOM 959 C CA . ASP A 1 118 ? -38.293 -2.453 61.553 1.00 79.44 118 ASP A CA 1
ATOM 960 C C . ASP A 1 118 ? -39.768 -2.655 61.962 1.00 79.44 118 ASP A C 1
ATOM 962 O O . ASP A 1 118 ? -40.692 -2.076 61.393 1.00 79.44 118 ASP A O 1
ATOM 966 N N . GLU A 1 119 ? -40.003 -3.471 62.995 1.00 68.25 119 GLU A N 1
ATOM 967 C CA . GLU A 1 119 ? -41.342 -3.701 63.570 1.00 68.25 119 GLU A CA 1
ATOM 968 C C . GLU A 1 119 ? -41.960 -2.439 64.219 1.00 68.25 119 GLU A C 1
ATOM 970 O O . GLU A 1 119 ? -43.162 -2.407 64.503 1.00 68.25 119 GLU A O 1
ATOM 975 N N . SER A 1 120 ? -41.154 -1.401 64.476 1.00 67.69 120 SER A N 1
ATOM 976 C CA . SER A 1 120 ? -41.533 -0.175 65.193 1.00 67.69 120 SER A CA 1
ATOM 977 C C . SER A 1 120 ? -41.926 0.973 64.247 1.00 67.69 120 SER A C 1
ATOM 979 O O . SER A 1 120 ? -42.767 1.809 64.601 1.00 67.69 120 SER A O 1
ATOM 981 N N . GLY A 1 121 ? -41.380 0.981 63.024 1.00 65.75 121 GLY A N 1
ATOM 982 C CA . GLY A 1 121 ? -41.612 1.998 61.997 1.00 65.75 121 GLY A CA 1
ATOM 983 C C . GLY A 1 121 ? -40.923 3.334 62.288 1.00 65.75 121 GLY A C 1
ATOM 984 O O . GLY A 1 121 ? -41.321 4.366 61.738 1.00 65.75 121 GLY A O 1
ATOM 985 N N . ASP A 1 122 ? -39.933 3.347 63.183 1.00 71.81 122 ASP A N 1
ATOM 986 C CA . ASP A 1 122 ? -39.173 4.539 63.568 1.00 71.81 122 ASP A CA 1
ATOM 987 C C . ASP A 1 122 ? -37.894 4.731 62.735 1.00 71.81 122 ASP A C 1
ATOM 989 O O . ASP A 1 122 ? -37.204 5.745 62.886 1.00 71.81 122 ASP A O 1
ATOM 993 N N . GLY A 1 123 ? -37.603 3.808 61.810 1.00 65.12 123 GLY A N 1
ATOM 994 C CA . GLY A 1 123 ? -36.430 3.848 60.946 1.00 65.12 123 GLY A CA 1
ATOM 995 C C . GLY A 1 123 ? -35.130 3.491 61.668 1.00 65.12 123 GLY A C 1
ATOM 996 O O . GLY A 1 123 ? -34.048 3.806 61.162 1.00 65.12 123 GLY A O 1
ATOM 997 N N . LEU A 1 124 ? -35.207 2.868 62.849 1.00 61.91 124 LEU A N 1
ATOM 998 C CA . LEU A 1 124 ? -34.065 2.470 63.666 1.00 61.91 124 LEU A CA 1
ATOM 999 C C . LEU A 1 124 ? -34.164 0.985 64.034 1.00 61.91 124 LEU A C 1
ATOM 1001 O O . LEU A 1 124 ? -35.019 0.567 64.806 1.00 61.91 124 LEU A O 1
ATOM 1005 N N . VAL A 1 125 ? -33.206 0.181 63.565 1.00 59.12 125 VAL A N 1
ATOM 1006 C CA . VAL A 1 125 ? -33.087 -1.216 64.006 1.00 59.12 125 VAL A CA 1
ATOM 1007 C C . VAL A 1 125 ? -32.582 -1.219 65.447 1.00 59.12 125 VAL A C 1
ATOM 1009 O O . VAL A 1 125 ? -31.396 -0.992 65.702 1.00 59.12 125 VAL A O 1
ATOM 1012 N N . THR A 1 126 ? -33.481 -1.425 66.404 1.00 51.78 126 THR A N 1
ATOM 1013 C CA . THR A 1 126 ? -33.117 -1.599 67.812 1.00 51.78 126 THR A CA 1
ATOM 1014 C C . THR A 1 126 ? -32.787 -3.070 68.074 1.00 51.78 126 THR A C 1
ATOM 1016 O O . THR A 1 126 ? -33.573 -3.958 67.759 1.00 51.78 126 THR A O 1
ATOM 1019 N N . SER A 1 127 ? -31.574 -3.315 68.588 1.00 45.41 127 SER A N 1
ATOM 1020 C CA . SER A 1 127 ? -31.106 -4.630 69.063 1.00 45.41 127 SER A CA 1
ATOM 1021 C C . SER A 1 127 ? -31.812 -5.080 70.333 1.00 45.41 127 SER A C 1
ATOM 1023 O O . SER A 1 127 ? -32.071 -4.207 71.192 1.00 45.41 127 SER A O 1
#

Secondary structure (DSSP, 8-state):
-HHHHHHHH-S-S-HHHHHHHHHHHSSHHHHHHHHHHHHHS--HHHHHHHHHHT-HHHHHHHHHHHHHHHHHHHHHHHHHHHHHHHHHHHHHHHHHHHHHHHHHHHHHHHHHHHHHH-SSSSS----

Mean predicted aligned error: 10.38 Å

InterPro domains:
  IPR002048 EF-hand domain [PS50222] (105-127)

pLDDT: mean 87.31, std 8.93, range [45.41, 96.56]

Foldseek 3Di:
DVQLVVLLPDPDDDPVLSVLLCCQPVDPVSVVVLLVCCQPHDVPVNQVSCCPRGHVVSNVVSVVVNVVSVVVVVVVVVVVVVVVVVVVVVVVVVVVVVVVVVVVVVVVVVVVVQVVQCPPPPSDNDD

Sequence (127 aa):
NQMVFNYLNEPGGVPAEKLEIYDYWGTYTRMLITMCEITLGNWAPPIRTLMVNVSQWWGLSLVMYRCIFCFALVNVTNAVFITETNRVASDEEVLMMRQERLDRKHKAVLADIFDEIDESGDGLVTS

Organism: NCBI:txid327968

Radius of gyration: 34.85 Å; Cα contacts (8 Å, |Δi|>4): 56; chains: 1; bounding box: 64×22×100 Å

Solvent-accessible surface area (backbone atoms only — not comparable to full-atom values): 7223 Å² total; per-residue (Å²): 110,70,67,61,55,50,60,67,68,45,96,70,81,62,68,67,64,48,50,54,48,39,64,40,58,64,43,73,70,35,34,52,51,43,53,49,31,45,70,77,58,72,38,62,64,70,39,47,57,42,20,75,75,76,36,60,67,50,35,58,52,54,50,51,53,45,53,52,49,53,52,50,51,51,51,52,52,51,49,50,53,52,50,53,51,51,50,54,51,51,51,50,52,53,52,52,57,50,50,55,52,50,52,50,51,52,51,50,53,53,48,54,54,47,62,70,65,36,86,81,74,78,90,61,86,79,131